Protein AF-U1GTX8-F1 (afdb_monomer_lite)

Secondary structure (DSSP, 8-state):
----TT--GGG--EEEE--GGGS--SHHHHHHTT--HHHHHHHHHSPEEEEEEEEETTEEEEEEEE-STT---EEEEEESS---EEEEETTTEEEEE------GGGS-STT------

Radius of gyration: 15.61 Å; chains: 1; bounding box: 31×35×35 Å

Structure (mmCIF, N/CA/C/O backbone):
data_AF-U1GTX8-F1
#
_entry.id   AF-U1GTX8-F1
#
loop_
_atom_site.group_PDB
_atom_site.id
_atom_site.type_symbol
_atom_site.label_atom_id
_atom_site.label_alt_id
_atom_site.label_comp_id
_atom_site.label_asym_id
_atom_site.label_entity_id
_atom_site.label_seq_id
_atom_site.pdbx_PDB_ins_code
_atom_site.Cartn_x
_atom_site.Cartn_y
_atom_site.Cartn_z
_atom_site.occupancy
_atom_site.B_iso_or_equiv
_atom_site.auth_seq_id
_atom_site.auth_comp_id
_atom_site.auth_asym_id
_atom_site.auth_atom_id
_atom_site.pdbx_PDB_model_num
ATOM 1 N N . MET A 1 1 ? -0.204 -7.385 -8.581 1.00 58.78 1 MET A N 1
ATOM 2 C CA . MET A 1 1 ? 0.911 -7.791 -7.685 1.00 58.78 1 MET A CA 1
ATOM 3 C C . MET A 1 1 ? 0.698 -9.250 -7.320 1.00 58.78 1 MET A C 1
ATOM 5 O O . MET A 1 1 ? -0.315 -9.536 -6.705 1.00 58.78 1 MET A O 1
ATOM 9 N N . SER A 1 2 ? 1.579 -10.163 -7.732 1.00 65.12 2 SER A N 1
ATOM 10 C CA . SER A 1 2 ? 1.487 -11.573 -7.323 1.00 65.12 2 SER A CA 1
ATOM 11 C C . SER A 1 2 ? 2.280 -11.767 -6.036 1.00 65.12 2 SER A C 1
ATOM 13 O O . SER A 1 2 ? 3.419 -11.304 -5.958 1.00 65.12 2 SER A O 1
ATOM 15 N N . ALA A 1 3 ? 1.698 -12.442 -5.050 1.00 72.56 3 ALA A N 1
ATOM 16 C CA . ALA A 1 3 ? 2.400 -12.855 -3.842 1.00 72.56 3 ALA A CA 1
ATOM 17 C C . ALA A 1 3 ? 2.693 -14.363 -3.878 1.00 72.56 3 ALA A C 1
ATOM 19 O O . ALA A 1 3 ? 1.917 -15.103 -4.483 1.00 72.56 3 ALA A O 1
ATOM 20 N N . PRO A 1 4 ? 3.803 -14.827 -3.276 1.00 77.25 4 PRO A N 1
ATOM 21 C CA . PRO A 1 4 ? 4.031 -16.253 -3.064 1.00 77.25 4 PRO A CA 1
ATOM 22 C C . PRO A 1 4 ? 2.885 -16.906 -2.264 1.00 77.25 4 PRO A C 1
ATOM 24 O O . PRO A 1 4 ? 2.313 -16.229 -1.404 1.00 77.25 4 PRO A O 1
ATOM 27 N N . PRO A 1 5 ? 2.552 -18.191 -2.492 1.00 81.31 5 PRO A N 1
ATOM 28 C CA . PRO A 1 5 ? 1.419 -18.861 -1.838 1.00 81.31 5 PRO A CA 1
ATOM 29 C C . PRO A 1 5 ? 1.470 -18.859 -0.303 1.00 81.31 5 PRO A C 1
ATOM 31 O O . PRO A 1 5 ? 0.437 -18.894 0.358 1.00 81.31 5 PRO A O 1
ATOM 34 N N . GLU A 1 6 ? 2.666 -18.803 0.281 1.00 84.56 6 GLU A N 1
ATOM 35 C CA . GLU A 1 6 ? 2.887 -18.760 1.727 1.00 84.56 6 GLU A CA 1
ATOM 36 C C . GLU A 1 6 ? 2.567 -17.397 2.367 1.00 84.56 6 GLU A C 1
ATOM 38 O O . GLU A 1 6 ? 2.497 -17.284 3.594 1.00 84.56 6 GLU A O 1
ATOM 43 N N . LYS A 1 7 ? 2.385 -16.341 1.564 1.00 83.31 7 LYS A N 1
ATOM 44 C CA . LYS A 1 7 ? 2.104 -14.993 2.060 1.00 83.31 7 LYS A CA 1
ATOM 45 C C . LYS A 1 7 ? 0.617 -14.825 2.347 1.00 83.31 7 LYS A C 1
ATOM 47 O O . LYS A 1 7 ? -0.214 -14.732 1.454 1.00 83.31 7 LYS A O 1
ATOM 52 N N . THR A 1 8 ? 0.299 -14.694 3.628 1.00 85.88 8 THR A N 1
ATOM 53 C CA . THR A 1 8 ? -1.030 -14.306 4.120 1.00 85.88 8 THR A CA 1
ATOM 54 C C . THR A 1 8 ? -1.089 -12.808 4.414 1.00 85.88 8 THR A C 1
ATOM 56 O O . THR A 1 8 ? -0.044 -12.184 4.623 1.00 85.88 8 THR A O 1
ATOM 59 N N . LEU A 1 9 ? -2.301 -12.252 4.555 1.00 84.12 9 LEU A N 1
ATOM 60 C CA . LEU A 1 9 ? -2.514 -10.867 5.004 1.00 84.12 9 LEU A CA 1
ATOM 61 C C . LEU A 1 9 ? -1.771 -10.535 6.311 1.00 84.12 9 LEU A C 1
ATOM 63 O O . LEU A 1 9 ? -1.298 -9.416 6.478 1.00 84.12 9 LEU A O 1
ATOM 67 N N . LYS A 1 10 ? -1.590 -11.510 7.213 1.00 85.38 10 LYS A N 1
ATOM 68 C CA . LYS A 1 10 ? -0.871 -11.349 8.492 1.00 85.38 10 LYS A CA 1
ATOM 69 C C . LYS A 1 10 ? 0.659 -11.433 8.369 1.00 85.38 10 LYS A C 1
ATOM 71 O O . LYS A 1 10 ? 1.358 -11.328 9.367 1.00 85.38 10 LYS A O 1
ATOM 76 N N . THR A 1 11 ? 1.179 -11.649 7.160 1.00 88.44 11 THR A N 1
ATOM 77 C CA . THR A 1 11 ? 2.614 -11.881 6.888 1.00 88.44 11 THR A CA 1
ATOM 78 C C . THR A 1 11 ? 3.127 -11.102 5.665 1.00 88.44 11 THR A C 1
ATOM 80 O O . THR A 1 11 ? 4.123 -11.479 5.036 1.00 88.44 11 THR A O 1
ATOM 83 N N . LEU A 1 12 ? 2.452 -10.006 5.307 1.00 89.06 12 LEU A N 1
ATOM 84 C CA . LEU A 1 12 ? 2.730 -9.189 4.119 1.00 89.06 12 LEU A CA 1
ATOM 85 C C . LEU A 1 12 ? 3.978 -8.307 4.227 1.00 89.06 12 LEU A C 1
ATOM 87 O O . LEU A 1 12 ? 4.386 -7.724 3.219 1.00 89.06 12 LEU A O 1
ATOM 91 N N . SER A 1 13 ? 4.606 -8.220 5.403 1.00 94.38 13 SER A N 1
ATOM 92 C CA . SER A 1 13 ? 5.874 -7.503 5.565 1.00 94.38 13 SER A CA 1
ATOM 93 C C . SER A 1 13 ? 6.899 -7.922 4.501 1.00 94.38 13 SER A C 1
ATOM 95 O O . SER A 1 13 ? 7.148 -9.117 4.284 1.00 94.38 13 SER A O 1
ATOM 97 N N . GLY A 1 14 ? 7.484 -6.932 3.824 1.00 93.38 14 GLY A N 1
ATOM 98 C CA . GLY A 1 14 ? 8.415 -7.157 2.721 1.00 93.38 14 GLY A CA 1
ATOM 99 C C . GLY A 1 14 ? 8.514 -5.995 1.735 1.00 93.38 14 GLY A C 1
ATOM 100 O O . GLY A 1 14 ? 7.827 -4.979 1.857 1.00 93.38 14 GLY A O 1
ATOM 101 N N . ASN A 1 15 ? 9.388 -6.171 0.744 1.00 93.50 15 ASN A N 1
ATOM 102 C CA . ASN A 1 15 ? 9.514 -5.279 -0.404 1.00 93.50 15 ASN A CA 1
ATOM 103 C C . ASN A 1 15 ? 8.881 -5.949 -1.618 1.00 93.50 15 ASN A C 1
ATOM 105 O O . ASN A 1 15 ? 9.168 -7.105 -1.922 1.00 93.50 15 ASN A O 1
ATOM 109 N N . TRP A 1 16 ? 8.051 -5.200 -2.323 1.00 92.44 16 TRP A N 1
ATOM 110 C CA . TRP A 1 16 ? 7.230 -5.686 -3.411 1.00 92.44 16 TRP A CA 1
ATOM 111 C C . TRP A 1 16 ? 7.441 -4.800 -4.624 1.00 92.44 16 TRP A C 1
ATOM 113 O O . TRP A 1 16 ? 7.471 -3.578 -4.508 1.00 92.44 16 TRP A O 1
ATOM 123 N N . LYS A 1 17 ? 7.567 -5.410 -5.797 1.00 91.56 17 LYS A N 1
ATOM 124 C CA . LYS A 1 17 ? 7.683 -4.698 -7.068 1.00 91.56 17 LYS A CA 1
ATOM 125 C C . LYS A 1 17 ? 6.500 -5.063 -7.947 1.00 91.56 17 LYS A C 1
ATOM 127 O O . LYS A 1 17 ? 6.203 -6.246 -8.115 1.00 91.56 17 LYS A O 1
ATOM 132 N N . LEU A 1 18 ? 5.857 -4.058 -8.537 1.00 89.50 18 LEU A N 1
ATOM 133 C CA . LEU A 1 18 ? 4.770 -4.282 -9.481 1.00 89.50 18 LEU A CA 1
ATOM 134 C C . LEU A 1 18 ? 5.280 -5.034 -10.711 1.00 89.50 18 LEU A C 1
ATOM 136 O O . LEU A 1 18 ? 6.150 -4.549 -11.438 1.00 89.50 18 LEU A O 1
ATOM 140 N N . ASN A 1 19 ? 4.709 -6.214 -10.955 1.00 88.69 19 ASN A N 1
ATOM 141 C CA . ASN A 1 19 ? 4.927 -6.941 -12.195 1.00 88.69 19 ASN A CA 1
ATOM 142 C C . ASN A 1 19 ? 3.975 -6.415 -13.277 1.00 88.69 19 ASN A C 1
ATOM 144 O O . ASN A 1 19 ? 2.810 -6.807 -13.329 1.00 88.69 19 ASN A O 1
ATOM 148 N N . LYS A 1 20 ? 4.493 -5.547 -14.148 1.00 83.44 20 LYS A N 1
ATOM 149 C CA . LYS A 1 20 ? 3.719 -4.933 -15.232 1.00 83.44 20 LYS A CA 1
ATOM 150 C C . LYS A 1 20 ? 3.224 -5.919 -16.283 1.00 83.44 20 LYS A C 1
ATOM 152 O O . LYS A 1 20 ? 2.203 -5.651 -16.890 1.00 83.44 20 LYS A O 1
ATOM 157 N N . SER A 1 21 ? 3.914 -7.040 -16.507 1.00 86.12 21 SER A N 1
ATOM 158 C CA . SER A 1 21 ? 3.461 -8.016 -17.507 1.00 86.12 21 SER A CA 1
ATOM 159 C C . SER A 1 21 ? 2.240 -8.811 -17.045 1.00 86.12 21 SER A C 1
ATOM 161 O O . SER A 1 21 ? 1.604 -9.463 -17.860 1.00 86.12 21 SER A O 1
ATOM 163 N N . LEU A 1 22 ? 1.946 -8.787 -15.741 1.00 87.19 22 LEU A N 1
ATOM 164 C CA . LEU A 1 22 ? 0.801 -9.450 -15.112 1.00 87.19 22 LEU A CA 1
ATOM 165 C C . LEU A 1 22 ? -0.169 -8.433 -14.488 1.00 87.19 22 LEU A C 1
ATOM 167 O O . LEU A 1 22 ? -0.881 -8.764 -13.543 1.00 87.19 22 LEU A O 1
ATOM 171 N N . SER A 1 23 ? -0.121 -7.174 -14.924 1.00 84.50 23 SER A N 1
ATOM 172 C CA . SER A 1 23 ? -0.996 -6.112 -14.424 1.00 84.50 23 SER A CA 1
ATOM 173 C C . SER A 1 23 ? -1.656 -5.407 -15.599 1.00 84.50 23 SER A C 1
ATOM 175 O O . SER A 1 23 ? -1.000 -5.164 -16.610 1.00 84.50 23 SER A O 1
ATOM 177 N N . ASP A 1 24 ? -2.923 -5.043 -15.435 1.00 87.56 24 ASP A N 1
ATOM 178 C CA . ASP A 1 24 ? -3.637 -4.225 -16.410 1.00 87.56 24 ASP A CA 1
ATOM 179 C C . ASP A 1 24 ? -3.138 -2.773 -16.402 1.00 87.56 24 ASP A C 1
ATOM 181 O O . ASP A 1 24 ? -2.482 -2.312 -15.459 1.00 87.56 24 ASP A O 1
ATOM 185 N N . ASP A 1 25 ? -3.455 -2.035 -17.468 1.00 85.81 25 ASP A N 1
ATOM 186 C CA . ASP A 1 25 ? -3.164 -0.605 -17.543 1.00 85.81 25 ASP A CA 1
ATOM 187 C C . ASP A 1 25 ? -4.012 0.167 -16.522 1.00 85.81 25 ASP A C 1
ATOM 189 O O . ASP A 1 25 ? -5.240 0.117 -16.537 1.00 85.81 25 ASP A O 1
ATOM 193 N N . ILE A 1 26 ? -3.344 0.917 -15.644 1.00 86.75 26 ILE A N 1
ATOM 194 C CA . ILE A 1 26 ? -3.982 1.737 -14.608 1.00 86.75 26 ILE A CA 1
ATOM 195 C C . ILE A 1 26 ? -4.523 3.066 -15.165 1.00 86.75 26 ILE A C 1
ATOM 197 O O . ILE A 1 26 ? -5.322 3.739 -14.513 1.00 86.75 26 ILE A O 1
ATOM 201 N N . SER A 1 27 ? -4.112 3.458 -16.379 1.00 88.12 27 SER A N 1
ATOM 202 C CA . SER A 1 27 ? -4.472 4.744 -16.990 1.00 88.12 27 SER A CA 1
ATOM 203 C C . SER A 1 27 ? -5.985 5.018 -17.039 1.00 88.12 27 SER A C 1
ATOM 205 O O . SER A 1 27 ? -6.362 6.138 -16.689 1.00 88.12 27 SER A O 1
ATOM 207 N N . PRO A 1 28 ? -6.867 4.063 -17.412 1.00 91.69 28 PRO A N 1
ATOM 208 C CA . PRO A 1 28 ? -8.314 4.298 -17.441 1.00 91.69 28 PRO A CA 1
ATOM 209 C C . PRO A 1 28 ? -8.896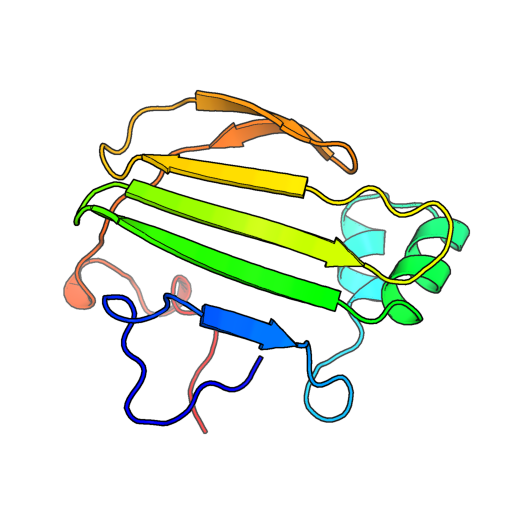 4.625 -16.060 1.00 91.69 28 PRO A C 1
ATOM 211 O O . PRO A 1 28 ? -9.734 5.513 -15.937 1.00 91.69 28 PRO A O 1
ATOM 214 N N . VAL A 1 29 ? -8.412 3.966 -15.002 1.00 89.00 29 VAL A N 1
ATOM 215 C CA . VAL A 1 29 ? -8.852 4.234 -13.621 1.00 89.00 29 VAL A CA 1
ATOM 216 C C . VAL A 1 29 ? -8.423 5.636 -13.183 1.00 89.00 29 VAL A C 1
ATOM 218 O O . VAL A 1 29 ? -9.225 6.388 -12.637 1.00 89.00 29 VAL A O 1
ATOM 221 N N . LEU A 1 30 ? -7.182 6.027 -13.482 1.00 87.50 30 LEU A N 1
ATOM 222 C CA . LEU A 1 30 ? -6.677 7.367 -13.166 1.00 87.50 30 LEU A CA 1
ATOM 223 C C . LEU A 1 30 ? -7.413 8.466 -13.947 1.00 87.50 30 LEU A C 1
ATOM 225 O O . LEU A 1 30 ? -7.608 9.567 -13.439 1.00 87.50 30 LEU A O 1
ATOM 229 N N . GLU A 1 31 ? -7.829 8.184 -15.182 1.00 90.19 31 GLU A N 1
ATOM 230 C CA . GLU A 1 31 ? -8.646 9.101 -15.978 1.00 90.19 31 GLU A CA 1
ATOM 231 C C . GLU A 1 31 ? -10.015 9.344 -15.344 1.00 90.19 31 GLU A C 1
ATOM 233 O O . GLU A 1 31 ? -10.417 10.500 -15.217 1.00 90.19 31 GLU A O 1
ATOM 238 N N . LEU A 1 32 ? -10.681 8.285 -14.871 1.00 91.12 32 LEU A N 1
ATOM 239 C CA . LEU A 1 32 ? -11.937 8.399 -14.120 1.00 91.12 32 LEU A CA 1
ATOM 240 C C . LEU A 1 32 ? -11.776 9.234 -12.841 1.00 91.12 32 LEU A C 1
ATOM 242 O O . LEU A 1 32 ? -12.707 9.925 -12.437 1.00 91.12 32 LEU A O 1
ATOM 246 N N . GLN A 1 33 ? -10.591 9.211 -12.229 1.00 85.19 33 GLN A N 1
ATOM 247 C CA . GLN A 1 33 ? -10.252 10.007 -11.045 1.00 85.19 33 GLN A CA 1
ATOM 248 C C . GLN A 1 33 ? -9.807 11.447 -11.372 1.00 85.19 33 GLN A C 1
ATOM 250 O O . GLN A 1 33 ? -9.417 12.188 -10.473 1.00 85.19 33 GLN A O 1
ATOM 255 N N . GLY A 1 34 ? -9.850 11.867 -12.641 1.00 86.38 34 GLY A N 1
ATOM 256 C CA . GLY A 1 34 ? -9.501 13.230 -13.055 1.00 86.38 34 GLY A CA 1
ATOM 257 C C . GLY A 1 34 ? -7.996 13.512 -13.141 1.00 86.38 34 GLY A C 1
ATOM 258 O O . GLY A 1 34 ? -7.590 14.663 -13.302 1.00 86.38 34 GLY A O 1
ATOM 259 N N . VAL A 1 35 ? -7.143 12.486 -13.072 1.00 84.94 35 VAL A N 1
ATOM 260 C CA . VAL A 1 35 ? -5.687 12.639 -13.208 1.00 84.94 35 VAL A CA 1
ATOM 261 C C . VAL A 1 35 ? -5.348 13.002 -14.651 1.00 84.94 35 VAL A C 1
ATOM 263 O O . VAL A 1 35 ? -5.745 12.299 -15.574 1.00 84.94 35 VAL A O 1
ATOM 266 N N . ASN A 1 36 ? -4.585 14.073 -14.882 1.00 87.06 36 ASN A N 1
ATOM 267 C CA . ASN A 1 36 ? -4.271 14.538 -16.239 1.00 87.06 36 ASN A CA 1
ATOM 268 C C . ASN A 1 36 ? -3.418 13.537 -17.051 1.00 87.06 36 ASN A C 1
ATOM 270 O O . ASN A 1 36 ? -2.603 12.791 -16.508 1.00 87.06 36 ASN A O 1
ATOM 274 N N . THR A 1 37 ? -3.549 13.567 -18.380 1.00 89.06 37 THR A N 1
ATOM 275 C CA . THR A 1 37 ? -2.930 12.595 -19.301 1.00 89.06 37 THR A CA 1
ATOM 276 C C . THR A 1 37 ? -1.405 12.499 -19.199 1.00 89.06 37 THR A C 1
ATOM 278 O O . THR A 1 37 ? -0.854 11.415 -19.396 1.00 89.06 37 THR A O 1
ATOM 281 N N . LEU A 1 38 ? -0.704 13.600 -18.900 1.00 87.31 38 LEU A N 1
ATOM 282 C CA . LEU A 1 38 ? 0.754 13.585 -18.751 1.00 87.31 38 LEU A CA 1
ATOM 283 C C . LEU A 1 38 ? 1.164 12.767 -17.522 1.00 87.31 38 LEU A C 1
ATOM 285 O O . LEU A 1 38 ? 2.019 11.886 -17.627 1.00 87.31 38 LEU A O 1
ATOM 289 N N . LEU A 1 39 ? 0.512 13.015 -16.385 1.00 84.25 39 LEU A N 1
ATOM 290 C CA . LEU A 1 39 ? 0.765 12.285 -15.148 1.00 84.25 39 LEU A CA 1
ATOM 291 C C . LEU A 1 39 ? 0.368 10.808 -15.277 1.00 84.25 39 LEU A C 1
ATOM 293 O O . LEU A 1 39 ? 1.126 9.942 -14.848 1.00 84.25 39 LEU A O 1
ATOM 297 N N . ARG A 1 40 ? -0.743 10.498 -15.965 1.00 87.50 40 ARG A N 1
ATOM 298 C CA . ARG A 1 40 ? -1.134 9.105 -16.261 1.00 87.50 40 ARG A CA 1
ATOM 299 C C . ARG A 1 40 ? -0.050 8.362 -17.041 1.00 87.50 40 ARG A C 1
ATOM 301 O O . ARG A 1 40 ? 0.377 7.294 -16.620 1.00 87.50 40 ARG A O 1
ATOM 308 N N . LYS A 1 41 ? 0.473 8.952 -18.124 1.00 87.56 41 LYS A N 1
ATOM 309 C CA . LYS A 1 41 ? 1.572 8.354 -18.907 1.00 87.56 41 LYS A CA 1
ATOM 310 C C . LYS A 1 41 ? 2.829 8.130 -18.065 1.00 87.56 41 LYS A C 1
ATOM 312 O O . LYS A 1 41 ? 3.468 7.088 -18.197 1.00 87.56 41 LYS A O 1
ATOM 317 N N . ALA A 1 42 ? 3.174 9.084 -17.198 1.00 86.06 42 ALA A N 1
ATOM 318 C CA . ALA A 1 42 ? 4.310 8.943 -16.293 1.00 86.06 42 ALA A CA 1
ATOM 319 C C . ALA A 1 42 ? 4.110 7.776 -15.309 1.00 86.06 42 ALA A C 1
ATOM 321 O O . ALA A 1 42 ? 5.014 6.954 -15.159 1.00 86.06 42 ALA A O 1
ATOM 322 N N . ILE A 1 43 ? 2.927 7.661 -14.691 1.00 83.38 43 ILE A N 1
ATOM 323 C CA . ILE A 1 43 ? 2.584 6.572 -13.761 1.00 83.38 43 ILE A CA 1
ATOM 324 C C . ILE A 1 43 ? 2.641 5.216 -14.472 1.00 83.38 43 ILE A C 1
ATOM 326 O O . ILE A 1 43 ? 3.302 4.296 -13.988 1.00 83.38 43 ILE A O 1
ATOM 330 N N . SER A 1 44 ? 2.046 5.102 -15.659 1.00 84.81 44 SER A N 1
ATOM 331 C CA . SER A 1 44 ? 2.034 3.852 -16.431 1.00 84.81 44 SER A CA 1
ATOM 332 C C . SER A 1 44 ? 3.438 3.428 -16.876 1.00 84.81 44 SER A C 1
ATOM 334 O O . SER A 1 44 ? 3.745 2.235 -16.942 1.00 84.81 44 SER A O 1
ATOM 336 N N . ALA A 1 45 ? 4.350 4.381 -17.093 1.00 85.44 45 ALA A N 1
ATOM 337 C CA . ALA A 1 45 ? 5.761 4.113 -17.373 1.00 85.44 45 ALA A CA 1
ATOM 338 C C . ALA A 1 45 ? 6.596 3.796 -16.111 1.00 85.44 45 ALA A C 1
ATOM 340 O O . ALA A 1 45 ? 7.577 3.054 -16.198 1.00 85.44 45 ALA A O 1
ATOM 341 N N . ALA A 1 46 ? 6.188 4.248 -14.922 1.00 86.25 46 ALA A N 1
ATOM 342 C CA . ALA A 1 46 ? 6.957 4.123 -13.680 1.00 86.25 46 ALA A CA 1
ATOM 343 C C . ALA A 1 46 ? 7.090 2.682 -13.169 1.00 86.25 46 ALA A C 1
ATOM 345 O 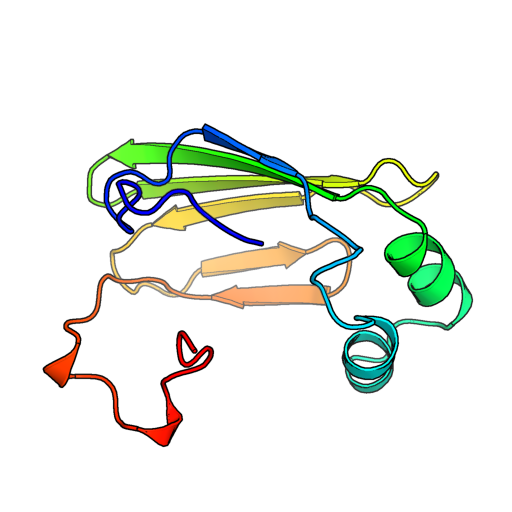O . ALA A 1 46 ? 6.134 1.912 -13.221 1.00 86.25 46 ALA A O 1
ATOM 346 N N . SER A 1 47 ? 8.246 2.303 -12.615 1.00 87.38 47 SER A N 1
ATOM 347 C CA . SER A 1 47 ? 8.326 1.078 -11.807 1.00 87.38 47 SER A CA 1
ATOM 348 C C . SER A 1 47 ? 7.845 1.383 -10.394 1.00 87.38 47 SER A C 1
ATOM 350 O O . SER A 1 47 ? 8.459 2.198 -9.706 1.00 87.38 47 SER A O 1
ATOM 352 N N . VAL A 1 48 ? 6.764 0.729 -9.973 1.00 88.62 48 VAL A N 1
ATOM 353 C CA . VAL A 1 48 ? 6.170 0.903 -8.643 1.00 88.62 48 VAL A CA 1
ATOM 354 C C . VAL A 1 48 ? 6.740 -0.134 -7.681 1.00 88.62 48 VAL A C 1
ATOM 356 O O . VAL A 1 48 ? 6.781 -1.328 -7.997 1.00 88.62 48 VAL A O 1
ATOM 359 N N . HIS A 1 49 ? 7.159 0.327 -6.507 1.00 91.81 49 HIS A N 1
ATOM 360 C CA . HIS A 1 49 ? 7.610 -0.510 -5.404 1.00 91.81 49 HIS A CA 1
ATOM 361 C C . HIS A 1 49 ? 6.812 -0.180 -4.145 1.00 91.81 49 HIS A C 1
ATOM 363 O O . HIS A 1 49 ? 6.595 0.994 -3.842 1.00 91.81 49 HIS A O 1
ATOM 369 N N . LEU A 1 50 ? 6.429 -1.211 -3.397 1.00 93.31 50 LEU A N 1
ATOM 370 C CA . LEU A 1 50 ? 5.849 -1.087 -2.066 1.00 93.31 50 LEU A CA 1
ATOM 371 C C . LEU A 1 50 ? 6.804 -1.675 -1.036 1.00 93.31 50 LEU A C 1
ATOM 373 O O . LEU A 1 50 ? 7.330 -2.770 -1.221 1.00 93.31 50 LEU A O 1
ATOM 377 N N . ARG A 1 51 ? 6.967 -0.989 0.087 1.00 95.25 51 ARG A N 1
ATOM 378 C CA . ARG A 1 51 ? 7.533 -1.554 1.307 1.00 95.25 51 ARG A CA 1
ATOM 379 C C . ARG A 1 51 ? 6.429 -1.621 2.348 1.00 95.25 51 ARG A C 1
ATOM 381 O O . ARG A 1 51 ? 5.952 -0.586 2.804 1.00 95.25 51 ARG A O 1
ATOM 388 N N . ILE A 1 52 ? 6.044 -2.836 2.714 1.00 95.50 52 ILE A N 1
ATOM 389 C CA . ILE A 1 52 ? 5.023 -3.091 3.729 1.00 95.50 52 ILE A CA 1
ATOM 390 C C . ILE A 1 52 ? 5.730 -3.448 5.035 1.00 95.50 52 ILE A C 1
ATOM 392 O O . ILE A 1 52 ? 6.614 -4.308 5.042 1.00 95.50 52 ILE A O 1
ATOM 396 N N . SER A 1 53 ? 5.334 -2.797 6.127 1.00 96.38 53 SER A N 1
ATOM 397 C CA . SER A 1 53 ? 5.808 -3.086 7.484 1.00 96.38 53 SER A CA 1
ATOM 398 C C . SER A 1 53 ? 4.612 -3.280 8.410 1.00 96.38 53 SER A C 1
ATOM 400 O O . SER A 1 53 ? 3.862 -2.343 8.657 1.00 96.38 53 SER A O 1
ATOM 402 N N . GLN A 1 54 ? 4.424 -4.492 8.923 1.00 94.81 54 GLN A N 1
ATOM 403 C CA . GLN A 1 54 ? 3.424 -4.778 9.954 1.00 94.81 54 GLN A CA 1
ATOM 404 C C . GLN A 1 54 ? 4.082 -4.546 11.314 1.00 94.81 54 GLN A C 1
ATOM 406 O O . GLN A 1 54 ? 4.841 -5.389 11.786 1.00 94.81 54 GLN A O 1
ATOM 411 N N . VAL A 1 55 ? 3.872 -3.355 11.878 1.00 94.56 55 VAL A N 1
ATOM 412 C CA . VAL A 1 55 ? 4.520 -2.909 13.123 1.00 94.56 55 VAL A CA 1
ATOM 413 C C . VAL A 1 55 ? 3.952 -3.671 14.321 1.00 94.56 55 VAL A C 1
ATOM 415 O O . VAL A 1 55 ? 4.685 -4.034 15.237 1.00 94.56 55 VAL A O 1
ATOM 418 N N . SER A 1 56 ? 2.649 -3.951 14.288 1.00 93.94 56 SER A N 1
ATOM 419 C CA . SER A 1 56 ? 1.936 -4.790 15.252 1.00 93.94 56 SER A CA 1
ATOM 420 C C . SER A 1 56 ? 0.749 -5.485 14.572 1.00 93.94 56 SER A C 1
ATOM 422 O O . SER A 1 56 ? 0.506 -5.280 13.382 1.00 93.94 56 SER A O 1
ATOM 424 N N . GLU A 1 57 ? -0.034 -6.278 15.313 1.00 90.44 57 GLU A N 1
ATOM 425 C CA . GLU A 1 57 ? -1.281 -6.866 14.788 1.00 90.44 57 GLU A CA 1
ATOM 426 C C . GLU A 1 57 ? -2.304 -5.815 14.324 1.00 90.44 57 GLU A C 1
ATOM 428 O O . GLU A 1 57 ? -3.133 -6.111 13.461 1.00 90.44 57 GLU A O 1
ATOM 433 N N . ASN A 1 58 ? -2.223 -4.592 14.863 1.00 94.19 58 ASN A N 1
ATOM 434 C CA . ASN A 1 58 ? -3.187 -3.514 14.635 1.00 94.19 58 ASN A CA 1
ATOM 435 C C . ASN A 1 58 ? -2.596 -2.312 13.884 1.00 94.19 58 ASN A C 1
ATOM 437 O O . ASN A 1 58 ? -3.250 -1.273 13.792 1.00 94.19 58 ASN A O 1
ATOM 441 N N . GLU A 1 59 ? -1.375 -2.425 13.360 1.00 95.25 59 GLU A N 1
ATOM 442 C CA . GLU A 1 59 ? -0.694 -1.318 12.691 1.00 95.25 59 GLU A CA 1
ATOM 443 C C . GLU A 1 59 ? 0.126 -1.792 11.490 1.00 95.25 59 GLU A C 1
ATOM 445 O O . GLU A 1 59 ? 1.044 -2.610 11.615 1.00 95.25 59 GLU A O 1
ATOM 450 N N . ILE A 1 60 ? -0.193 -1.238 10.320 1.00 96.19 60 ILE A N 1
ATOM 451 C CA . ILE A 1 60 ? 0.464 -1.548 9.050 1.00 96.19 60 ILE A CA 1
ATOM 452 C C . ILE A 1 60 ? 0.919 -0.251 8.398 1.00 96.19 60 ILE A C 1
ATOM 454 O O . ILE A 1 60 ? 0.135 0.674 8.211 1.00 96.19 60 ILE A O 1
ATOM 458 N N . HIS A 1 61 ? 2.186 -0.186 8.009 1.00 95.19 61 HIS A N 1
ATOM 459 C CA . HIS A 1 61 ? 2.734 0.915 7.226 1.00 95.19 61 HIS A CA 1
ATOM 460 C C . HIS A 1 61 ? 2.994 0.449 5.801 1.00 95.19 61 HIS A C 1
ATOM 462 O O . HIS A 1 61 ? 3.585 -0.615 5.589 1.00 95.19 61 HIS A O 1
ATOM 468 N N . ILE A 1 62 ? 2.592 1.260 4.828 1.00 94.50 62 ILE A N 1
ATOM 469 C CA . ILE A 1 62 ? 2.853 1.022 3.410 1.00 94.50 62 ILE A CA 1
ATOM 470 C C . ILE A 1 62 ? 3.566 2.247 2.856 1.00 94.50 62 ILE A C 1
ATOM 472 O O . ILE A 1 62 ? 3.008 3.338 2.811 1.00 94.50 62 ILE A O 1
ATOM 476 N N . ALA A 1 63 ? 4.811 2.063 2.431 1.00 93.38 63 ALA A N 1
ATOM 477 C CA . ALA A 1 63 ? 5.551 3.080 1.700 1.00 93.38 63 ALA A CA 1
ATOM 478 C C . ALA A 1 63 ? 5.571 2.717 0.215 1.00 93.38 63 ALA A C 1
ATOM 480 O O . ALA A 1 63 ? 6.108 1.674 -0.164 1.00 93.38 63 ALA A O 1
ATOM 481 N N . GLN A 1 64 ? 5.002 3.580 -0.621 1.00 90.81 64 GLN A N 1
ATOM 482 C CA . GLN A 1 64 ? 5.019 3.456 -2.069 1.00 90.81 64 GLN A CA 1
ATOM 483 C C . GLN A 1 64 ? 6.070 4.383 -2.670 1.00 90.81 64 GLN A C 1
ATOM 485 O O . GLN A 1 64 ? 6.152 5.568 -2.353 1.00 90.81 64 GLN A O 1
ATOM 490 N N . THR A 1 65 ? 6.846 3.847 -3.605 1.00 88.94 65 THR A N 1
ATOM 491 C CA . THR A 1 65 ? 7.782 4.624 -4.420 1.00 88.94 65 THR A CA 1
ATOM 492 C C . THR A 1 65 ? 7.596 4.287 -5.891 1.00 88.94 65 THR A C 1
ATOM 494 O O . THR A 1 65 ? 7.279 3.153 -6.253 1.00 88.94 65 THR A O 1
ATOM 497 N N . ALA A 1 66 ? 7.800 5.279 -6.749 1.00 84.81 66 ALA A N 1
ATOM 498 C CA . ALA A 1 66 ? 7.718 5.138 -8.191 1.00 84.81 66 ALA A CA 1
ATOM 499 C C . ALA A 1 66 ? 8.992 5.708 -8.819 1.00 84.81 66 ALA A C 1
ATOM 501 O O . ALA A 1 66 ? 9.456 6.776 -8.435 1.00 84.81 66 ALA A O 1
ATOM 502 N N . THR A 1 67 ? 9.581 4.997 -9.780 1.00 77.62 67 THR A N 1
ATOM 503 C CA . THR A 1 67 ? 10.867 5.400 -10.380 1.00 77.62 67 THR A CA 1
ATOM 504 C C . THR A 1 67 ? 10.737 6.392 -11.540 1.00 77.62 67 THR A C 1
ATOM 506 O O . THR A 1 67 ? 11.726 6.645 -12.223 1.00 77.62 67 THR A O 1
ATOM 509 N N . ALA A 1 68 ? 9.542 6.916 -11.829 1.00 69.38 68 ALA A N 1
ATOM 510 C CA . ALA A 1 68 ? 9.382 7.936 -12.864 1.00 69.38 68 ALA A CA 1
ATOM 511 C C . ALA A 1 68 ? 9.586 9.335 -12.276 1.00 69.38 68 ALA A C 1
ATOM 513 O O . ALA A 1 68 ? 9.108 9.645 -11.185 1.00 69.38 68 ALA A O 1
ATOM 514 N N . ALA A 1 69 ? 10.305 10.174 -13.023 1.00 62.31 69 ALA A N 1
ATOM 515 C CA . ALA A 1 69 ? 10.631 11.532 -12.616 1.00 62.31 69 ALA A CA 1
ATOM 516 C C . ALA A 1 69 ? 9.365 12.328 -12.258 1.00 62.31 69 ALA A C 1
ATOM 518 O O . ALA A 1 69 ? 8.405 12.361 -13.027 1.00 62.31 69 ALA A O 1
ATOM 519 N N . GLY A 1 70 ? 9.382 12.974 -11.090 1.00 67.62 70 GLY A N 1
ATOM 520 C CA . GLY A 1 70 ? 8.304 13.853 -10.634 1.00 67.62 70 GLY A CA 1
ATOM 521 C C . GLY A 1 70 ? 7.105 13.158 -9.985 1.00 67.62 70 GLY A C 1
ATOM 522 O O . GLY A 1 70 ? 6.178 13.857 -9.591 1.00 67.62 70 GLY A O 1
ATOM 523 N N . ILE A 1 71 ? 7.108 11.828 -9.834 1.00 74.25 71 ILE A N 1
ATOM 524 C CA . ILE A 1 71 ? 6.065 11.119 -9.080 1.00 74.25 71 ILE A CA 1
ATOM 525 C C . ILE A 1 71 ? 6.477 11.061 -7.601 1.00 74.25 71 ILE A C 1
ATOM 527 O O . ILE A 1 71 ? 7.447 10.367 -7.279 1.00 74.25 71 ILE A O 1
ATOM 531 N N . PRO A 1 72 ? 5.787 11.775 -6.690 1.00 75.00 72 PRO A N 1
ATOM 532 C CA . PRO A 1 72 ? 6.092 11.695 -5.268 1.00 75.00 72 PRO A CA 1
ATOM 533 C C . PRO A 1 72 ? 5.788 10.288 -4.744 1.00 75.00 72 PRO A C 1
ATOM 535 O O . PRO A 1 72 ? 4.792 9.665 -5.113 1.00 75.00 72 PRO A O 1
ATOM 538 N N . GLY A 1 73 ? 6.661 9.780 -3.875 1.00 83.50 73 GLY A N 1
ATOM 539 C CA . GLY A 1 73 ? 6.330 8.613 -3.066 1.00 83.50 73 GLY A CA 1
ATOM 540 C C . GLY A 1 73 ? 5.273 8.970 -2.022 1.00 83.50 73 GLY A C 1
ATOM 541 O O . GLY A 1 73 ? 5.148 10.130 -1.627 1.00 83.50 73 GLY A O 1
ATOM 542 N N . THR A 1 74 ? 4.543 7.969 -1.550 1.00 87.25 74 THR A N 1
ATOM 543 C CA . THR A 1 74 ? 3.564 8.125 -0.470 1.00 87.25 74 THR A CA 1
ATOM 544 C C . THR A 1 74 ? 3.905 7.177 0.666 1.00 87.25 74 THR A C 1
ATOM 546 O O . THR A 1 74 ? 4.486 6.111 0.459 1.00 87.25 74 THR A O 1
ATOM 549 N N . THR A 1 75 ? 3.598 7.586 1.893 1.00 89.75 75 THR A N 1
ATOM 550 C CA . THR A 1 75 ? 3.627 6.695 3.053 1.00 89.75 75 THR A CA 1
ATOM 551 C C . THR A 1 75 ? 2.274 6.761 3.720 1.00 89.75 75 THR A C 1
ATOM 553 O O . THR A 1 75 ? 1.816 7.841 4.082 1.00 89.75 75 THR A O 1
ATOM 556 N N . GLU A 1 76 ? 1.658 5.604 3.893 1.00 90.81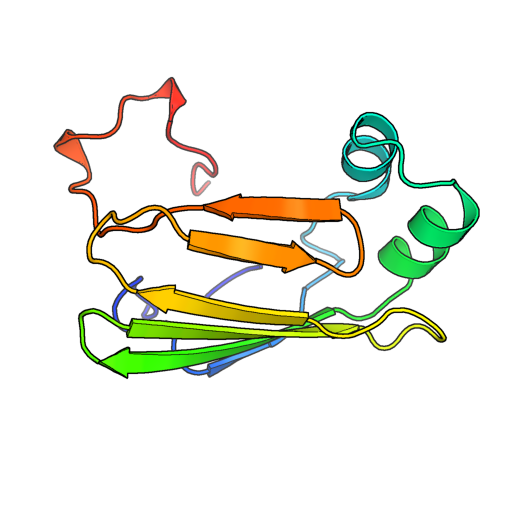 76 GLU A N 1
ATOM 557 C CA . GLU A 1 76 ? 0.372 5.458 4.551 1.00 90.81 76 GLU A CA 1
ATOM 558 C C . GLU A 1 76 ? 0.541 4.636 5.825 1.00 90.81 76 GLU A C 1
ATOM 560 O O . GLU A 1 76 ? 1.277 3.643 5.858 1.00 90.81 76 GLU A O 1
ATOM 565 N N . GLN A 1 77 ? -0.152 5.062 6.878 1.00 93.38 77 GLN A N 1
ATOM 566 C CA . GLN A 1 77 ? -0.198 4.375 8.162 1.00 93.38 77 GLN A CA 1
ATOM 567 C C . GLN A 1 77 ? -1.634 3.943 8.434 1.00 93.38 77 GLN A C 1
ATOM 569 O O . GLN A 1 77 ? -2.533 4.768 8.599 1.00 93.38 77 GLN A O 1
ATOM 574 N N . TYR A 1 78 ? -1.835 2.635 8.487 1.00 94.00 78 TYR A N 1
ATOM 575 C CA . TYR A 1 78 ? -3.118 2.008 8.741 1.00 94.00 78 TYR A CA 1
ATOM 576 C C . TYR A 1 78 ? -3.164 1.532 10.186 1.00 94.00 78 TYR A C 1
ATOM 578 O O . TYR A 1 78 ? -2.551 0.523 10.539 1.00 94.00 78 TYR A O 1
ATOM 586 N N . ILE A 1 79 ? -3.912 2.265 11.011 1.00 96.38 79 ILE A N 1
ATOM 587 C CA . ILE A 1 79 ? -4.281 1.840 12.362 1.00 96.38 79 ILE A CA 1
ATOM 588 C C . ILE A 1 79 ? -5.617 1.105 12.264 1.00 96.38 79 ILE A C 1
ATOM 590 O O . ILE A 1 79 ? -6.600 1.636 11.741 1.00 96.38 79 ILE A O 1
ATOM 594 N N . LEU A 1 80 ? -5.651 -0.143 12.719 1.00 95.25 80 LEU A N 1
ATOM 595 C CA . LEU A 1 80 ? -6.748 -1.077 12.455 1.00 95.25 80 LEU A CA 1
ATOM 596 C C . LEU A 1 80 ? -7.863 -1.015 13.515 1.00 95.25 80 LEU A C 1
ATOM 598 O O . LEU A 1 80 ? -8.431 -2.035 13.891 1.00 95.25 80 LEU A O 1
ATOM 602 N N . ASP A 1 81 ? -8.176 0.190 13.991 1.00 95.88 81 ASP A N 1
ATOM 603 C CA . ASP A 1 81 ? -9.180 0.476 15.030 1.00 95.88 81 ASP A CA 1
ATOM 604 C C . ASP A 1 81 ? -10.511 1.015 14.475 1.00 95.88 81 ASP A C 1
ATOM 606 O O . ASP A 1 81 ? -11.401 1.421 15.225 1.00 95.88 81 ASP A O 1
ATOM 610 N N . TYR A 1 82 ? -10.637 1.046 13.146 1.00 96.12 82 TYR A N 1
ATOM 611 C CA . TYR A 1 82 ? -11.795 1.544 12.410 1.00 96.12 82 TYR A CA 1
ATOM 612 C C . TYR A 1 82 ? -12.174 3.013 12.679 1.00 96.12 82 TYR A C 1
ATOM 614 O O . TYR A 1 82 ? -13.297 3.432 12.379 1.00 96.12 82 TYR A O 1
ATOM 622 N N . GLN A 1 83 ? -11.239 3.823 13.183 1.00 97.19 83 GLN A N 1
ATOM 623 C CA . GLN A 1 83 ? -11.435 5.261 13.369 1.00 97.19 83 GLN A CA 1
ATOM 624 C C . GLN A 1 83 ? -11.099 6.042 12.097 1.00 97.19 83 GLN A C 1
ATOM 626 O O . GLN A 1 83 ? -10.117 5.757 11.405 1.00 97.19 83 GLN A O 1
ATOM 631 N N . TRP A 1 84 ? -11.915 7.056 11.799 1.00 96.00 84 TRP A N 1
ATOM 632 C CA . TRP A 1 84 ? -11.681 7.955 10.673 1.00 96.00 84 TRP A CA 1
ATOM 633 C C . TRP A 1 84 ? -10.463 8.841 10.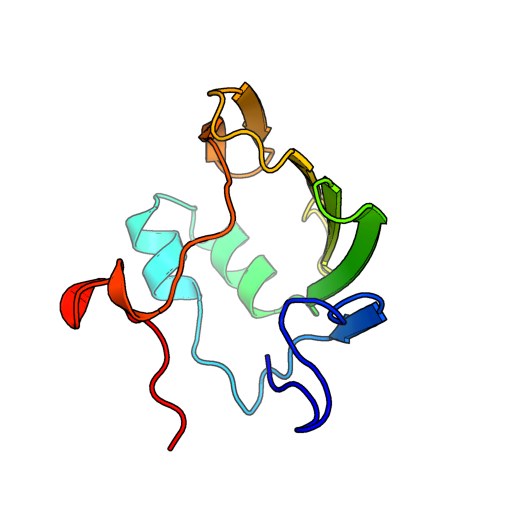913 1.00 96.00 84 TRP A C 1
ATOM 635 O O . TRP A 1 84 ? -10.362 9.504 11.943 1.00 96.00 84 TRP A O 1
ATOM 645 N N . ARG A 1 85 ? -9.578 8.904 9.923 1.00 94.31 85 ARG A N 1
ATOM 646 C CA . ARG A 1 85 ? -8.390 9.757 9.914 1.00 94.31 85 ARG A CA 1
ATOM 647 C C . ARG A 1 85 ? -8.298 10.505 8.599 1.00 94.31 85 ARG A C 1
ATOM 649 O O . ARG A 1 85 ? -8.641 9.963 7.550 1.00 94.31 85 ARG A O 1
ATOM 656 N N . GLU A 1 86 ? -7.860 11.750 8.683 1.00 94.38 86 GLU A N 1
ATOM 657 C CA . GLU A 1 86 ? -7.628 12.611 7.527 1.00 94.38 86 GLU A CA 1
ATOM 658 C C . GLU A 1 86 ? -6.162 12.525 7.117 1.00 94.38 86 GLU A C 1
ATOM 660 O O . GLU A 1 86 ? -5.274 12.422 7.965 1.00 94.38 86 GLU A O 1
ATOM 665 N N . ASN A 1 87 ? -5.916 12.547 5.814 1.00 88.31 87 ASN A N 1
ATOM 666 C CA . ASN A 1 87 ? -4.580 12.599 5.243 1.00 88.31 87 ASN A CA 1
ATOM 667 C C . ASN A 1 87 ? -4.593 13.524 4.022 1.00 88.31 87 ASN A C 1
ATOM 669 O O . ASN A 1 87 ? -5.622 13.672 3.364 1.00 88.31 87 ASN A O 1
ATOM 673 N N . ASN A 1 88 ? -3.458 14.149 3.720 1.00 88.00 88 ASN A N 1
ATOM 674 C CA . ASN A 1 88 ? -3.292 14.907 2.486 1.00 88.00 88 ASN A CA 1
ATOM 675 C C . ASN A 1 88 ? -2.420 14.097 1.527 1.00 88.00 88 ASN A C 1
ATOM 677 O O . ASN A 1 88 ? -1.198 14.049 1.678 1.00 88.00 88 ASN A O 1
ATOM 681 N N . ASP A 1 89 ? -3.063 13.441 0.569 1.00 84.25 89 ASP A N 1
ATOM 682 C CA . ASP A 1 89 ? -2.401 12.625 -0.433 1.00 84.25 89 ASP A CA 1
ATOM 683 C C . ASP A 1 89 ? -1.865 13.497 -1.589 1.00 84.25 89 ASP A C 1
ATOM 685 O O . ASP A 1 89 ? -2.580 14.370 -2.089 1.00 84.25 89 ASP A O 1
ATOM 689 N N . PRO A 1 90 ? -0.625 13.277 -2.059 1.00 77.12 90 PRO A N 1
ATOM 690 C CA . PRO A 1 90 ? -0.050 14.054 -3.157 1.00 77.12 90 PRO A CA 1
ATOM 691 C C . PRO A 1 90 ? -0.787 13.956 -4.503 1.00 77.12 90 PRO A C 1
ATOM 693 O O . PRO A 1 90 ? -0.614 14.840 -5.340 1.00 77.12 90 PRO A O 1
ATOM 696 N N . PHE A 1 91 ? -1.568 12.898 -4.739 1.00 74.31 91 PHE A N 1
ATOM 697 C CA . PHE A 1 91 ? -2.325 12.681 -5.976 1.00 74.31 91 PHE A CA 1
ATOM 698 C C . PHE A 1 91 ? -3.793 13.067 -5.825 1.00 74.31 91 PHE A C 1
ATOM 700 O O . PHE A 1 91 ? -4.362 13.661 -6.740 1.00 74.31 91 PHE A O 1
ATOM 707 N N . PHE A 1 92 ? -4.395 12.733 -4.683 1.00 77.19 92 PHE A N 1
ATOM 708 C CA . PHE A 1 92 ? -5.836 12.872 -4.461 1.00 77.19 92 PHE A CA 1
ATOM 709 C C . PHE A 1 92 ? -6.224 14.068 -3.578 1.00 77.19 92 PHE A C 1
ATOM 711 O O . PHE A 1 92 ? -7.407 14.385 -3.469 1.00 77.19 92 PHE A O 1
ATOM 718 N N . GLY A 1 93 ? -5.257 14.767 -2.977 1.00 84.44 93 GLY A N 1
ATOM 719 C CA . GLY A 1 93 ? -5.510 15.881 -2.064 1.00 84.44 93 GLY A CA 1
ATOM 720 C C . GLY A 1 93 ? -6.026 15.409 -0.704 1.00 84.44 93 GLY A C 1
ATOM 721 O O . GLY A 1 93 ? -5.575 14.393 -0.176 1.00 84.44 93 GLY A O 1
ATOM 722 N N . GLN A 1 94 ? -6.969 16.143 -0.106 1.00 90.44 94 GLN A N 1
ATOM 723 C CA . GLN A 1 94 ? -7.554 15.740 1.175 1.00 90.44 94 GLN A CA 1
ATOM 724 C C . GLN A 1 94 ? -8.382 14.464 1.027 1.00 90.44 94 GLN A C 1
ATOM 726 O O . GLN A 1 94 ? -9.397 14.436 0.333 1.00 90.44 94 GLN A O 1
ATOM 731 N N . ILE A 1 95 ? -7.974 13.433 1.757 1.00 89.31 95 ILE A N 1
ATOM 732 C CA . ILE A 1 95 ? -8.666 12.155 1.852 1.00 89.31 95 ILE A CA 1
ATOM 733 C C . ILE A 1 95 ? -9.023 11.855 3.306 1.00 89.31 95 ILE A C 1
ATOM 735 O O . ILE A 1 95 ? -8.399 12.354 4.246 1.00 89.31 95 ILE A O 1
ATOM 739 N N . LYS A 1 96 ? -10.025 10.994 3.495 1.00 93.88 96 LYS A N 1
ATOM 740 C CA . LYS A 1 96 ? -10.418 10.478 4.805 1.00 93.88 96 LYS A CA 1
ATOM 741 C C . LYS A 1 96 ? -10.613 8.972 4.720 1.00 93.88 96 LYS A C 1
ATOM 743 O O . LYS A 1 96 ? -11.337 8.493 3.853 1.00 93.88 96 LYS A O 1
ATOM 748 N N . GLY A 1 97 ? -9.970 8.231 5.616 1.00 92.88 97 GLY A N 1
ATOM 749 C CA . GLY A 1 97 ? -9.962 6.770 5.602 1.00 92.88 97 GLY A CA 1
ATOM 750 C C . GLY A 1 97 ? -10.086 6.168 6.996 1.00 92.88 97 GLY A C 1
ATOM 751 O O . GLY A 1 97 ? -9.853 6.836 8.002 1.00 92.88 97 GLY A O 1
ATOM 752 N N . ARG A 1 98 ? -10.474 4.895 7.049 1.00 94.62 98 ARG A N 1
ATOM 753 C CA . ARG A 1 98 ? -10.447 4.052 8.249 1.00 94.62 98 ARG A CA 1
ATOM 754 C C . ARG A 1 98 ? -10.167 2.615 7.837 1.00 94.62 98 ARG A C 1
ATOM 756 O O . ARG A 1 98 ? -10.566 2.197 6.754 1.00 94.62 98 ARG A O 1
ATOM 763 N N . SER A 1 99 ? -9.533 1.857 8.715 1.00 94.44 99 SER A N 1
ATOM 764 C CA . SER A 1 99 ? -9.100 0.489 8.432 1.00 94.44 99 SER A CA 1
ATOM 765 C C . SER A 1 99 ? -9.423 -0.440 9.594 1.00 94.44 99 SER A C 1
ATOM 767 O O . SER A 1 99 ? -9.390 -0.020 10.748 1.00 94.44 99 SER A O 1
ATOM 769 N N . ARG A 1 100 ? -9.754 -1.698 9.289 1.00 93.44 100 ARG A N 1
ATOM 770 C CA . ARG A 1 100 ? -9.913 -2.794 10.256 1.00 93.44 100 ARG A CA 1
ATOM 771 C C . ARG A 1 100 ? -9.647 -4.131 9.576 1.00 93.44 100 ARG A C 1
ATOM 773 O O . ARG A 1 100 ? -9.794 -4.232 8.359 1.00 93.44 100 ARG A O 1
ATOM 780 N N . TRP A 1 101 ? -9.342 -5.156 10.363 1.00 90.50 101 TRP A N 1
ATOM 781 C CA . TRP A 1 101 ? -9.530 -6.531 9.908 1.00 90.50 101 TRP A CA 1
ATOM 782 C C . TRP A 1 101 ? -11.028 -6.836 9.790 1.00 90.50 101 TRP A C 1
ATOM 784 O O . TRP A 1 101 ? -11.834 -6.367 10.598 1.00 90.50 101 TRP A O 1
ATOM 794 N N . ILE A 1 102 ? -11.394 -7.610 8.775 1.00 88.25 102 ILE A N 1
ATOM 795 C CA . ILE A 1 102 ? -12.760 -8.071 8.537 1.00 88.25 102 ILE A CA 1
ATOM 796 C C . ILE A 1 102 ? -12.724 -9.576 8.292 1.00 88.25 102 ILE A C 1
ATOM 798 O O . ILE A 1 102 ? -11.821 -10.061 7.602 1.00 88.25 102 ILE A O 1
ATOM 802 N N . ASP A 1 103 ? -13.653 -10.318 8.894 1.00 85.50 103 ASP A N 1
ATOM 803 C CA . ASP A 1 103 ? -13.778 -11.741 8.602 1.00 85.50 103 ASP A CA 1
ATOM 804 C C . ASP A 1 103 ? -14.304 -11.946 7.175 1.00 85.50 103 ASP A C 1
ATOM 806 O O . ASP A 1 103 ? -15.101 -11.158 6.664 1.00 85.50 103 ASP A O 1
ATOM 810 N N . ARG A 1 104 ? -13.875 -13.031 6.522 1.00 80.56 104 ARG A N 1
ATOM 811 C CA . ARG A 1 104 ? -14.331 -13.402 5.174 1.00 80.56 104 ARG A CA 1
ATOM 812 C C . ARG A 1 104 ? -15.861 -13.470 5.087 1.00 80.56 104 ARG A C 1
ATOM 814 O O . ARG A 1 104 ? -16.399 -13.145 4.035 1.00 80.56 104 ARG A O 1
ATOM 821 N N . SER A 1 105 ? -16.528 -13.909 6.155 1.00 84.75 105 SER A N 1
ATOM 822 C CA . SER A 1 105 ? -17.987 -14.050 6.241 1.00 84.75 105 SER A CA 1
ATOM 823 C C . SER A 1 105 ? -18.741 -12.723 6.365 1.00 84.75 105 SER A C 1
ATOM 825 O O . SER A 1 105 ? -19.941 -12.686 6.109 1.00 84.75 105 SER A O 1
ATOM 827 N N . GLU A 1 106 ? -18.056 -11.636 6.727 1.00 82.44 106 GLU A N 1
ATOM 828 C CA . GLU A 1 106 ? -18.641 -10.294 6.828 1.00 82.44 106 GLU A CA 1
ATOM 829 C C . GLU A 1 106 ? -18.622 -9.529 5.489 1.00 82.44 106 GLU A C 1
ATOM 831 O O . GLU A 1 106 ? -19.150 -8.419 5.422 1.00 82.44 106 GLU A O 1
ATOM 836 N N . VAL A 1 107 ? -17.996 -10.080 4.441 1.00 80.44 107 VAL A N 1
ATOM 837 C CA . VAL A 1 107 ? -17.881 -9.455 3.112 1.00 80.44 107 VAL A CA 1
ATOM 838 C C . VAL A 1 107 ? -18.807 -10.176 2.135 1.00 80.44 107 VAL A C 1
ATOM 840 O O . VAL A 1 107 ? -18.714 -11.394 1.977 1.00 80.44 107 VAL A O 1
ATOM 843 N N . ASP A 1 108 ? -19.692 -9.427 1.480 1.00 77.69 108 ASP A N 1
ATOM 844 C CA . ASP A 1 108 ? -20.553 -9.934 0.411 1.00 77.69 108 ASP A CA 1
ATOM 845 C C . ASP A 1 108 ? -19.755 -10.256 -0.866 1.00 77.69 108 ASP A C 1
ATOM 847 O O . ASP A 1 108 ? -18.579 -9.916 -1.008 1.00 77.69 108 ASP A O 1
ATOM 851 N N . GLU A 1 109 ? -20.377 -10.971 -1.808 1.00 66.12 109 GLU A N 1
ATOM 852 C CA . GLU A 1 109 ? -19.696 -11.357 -3.051 1.00 66.12 109 GLU A CA 1
ATOM 853 C C . GLU A 1 109 ? -19.292 -10.148 -3.908 1.00 66.12 109 GLU A C 1
ATOM 855 O O . GLU A 1 109 ? -18.279 -10.204 -4.603 1.00 66.12 109 GLU A O 1
ATOM 860 N N . GLU A 1 110 ? -20.032 -9.041 -3.806 1.00 63.53 110 GLU A N 1
ATOM 861 C CA . GLU A 1 110 ? -19.743 -7.783 -4.502 1.00 63.53 110 GLU A CA 1
ATOM 862 C C . GLU A 1 110 ? -18.538 -7.035 -3.906 1.00 63.53 110 GLU A C 1
ATOM 864 O O . GLU A 1 110 ? -17.796 -6.379 -4.637 1.00 63.53 110 GLU A O 1
ATOM 869 N N . GLY A 1 111 ? -18.286 -7.165 -2.599 1.00 54.84 111 GLY A N 1
ATOM 870 C CA . GLY A 1 111 ? -17.133 -6.578 -1.915 1.00 54.84 111 GLY A CA 1
ATOM 871 C C . GLY A 1 111 ? -15.803 -7.303 -2.156 1.00 54.84 111 GLY A C 1
ATOM 872 O O . GLY A 1 111 ? -14.755 -6.841 -1.692 1.00 54.84 111 GLY A O 1
ATOM 873 N N . LEU A 1 112 ? -15.809 -8.432 -2.872 1.00 58.28 112 LEU A N 1
ATOM 874 C CA . LEU A 1 112 ? -14.614 -9.220 -3.178 1.00 58.28 112 LEU A CA 1
ATOM 875 C C . LEU A 1 112 ? -14.027 -8.839 -4.536 1.00 58.28 112 LEU A C 1
ATOM 877 O O . LEU A 1 112 ? -14.437 -9.338 -5.582 1.00 58.28 112 LEU A O 1
ATOM 881 N N . PHE A 1 113 ? -12.974 -8.030 -4.518 1.00 53.50 113 PHE A N 1
ATOM 882 C CA . PHE A 1 113 ? -12.164 -7.779 -5.707 1.00 53.50 113 PHE A CA 1
ATOM 883 C C . PHE A 1 113 ? -10.972 -8.746 -5.761 1.00 53.50 113 PHE A C 1
ATOM 885 O O . PHE A 1 113 ? -10.191 -8.829 -4.815 1.00 53.50 113 PHE A O 1
ATOM 892 N N . GLY A 1 114 ? -10.816 -9.455 -6.887 1.00 50.72 114 GLY A N 1
ATOM 893 C CA . GLY A 1 114 ? -9.705 -10.383 -7.140 1.00 50.72 114 GLY A CA 1
ATOM 894 C C . GLY A 1 114 ? -10.051 -11.844 -6.850 1.00 50.72 114 GLY A C 1
ATOM 895 O O . GLY A 1 114 ? -9.647 -12.402 -5.833 1.00 50.72 114 GLY A O 1
ATOM 896 N N . GLN A 1 115 ? -10.779 -1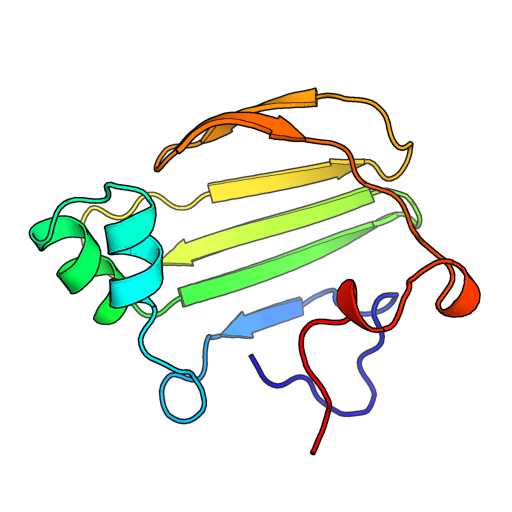2.485 -7.766 1.00 37.31 115 GLN A N 1
ATOM 897 C CA . GLN A 1 115 ? -10.889 -13.944 -7.788 1.00 37.31 115 GLN A CA 1
ATOM 898 C C . GLN A 1 115 ? -9.530 -14.512 -8.222 1.00 37.31 115 GLN A C 1
ATOM 900 O O . GLN A 1 115 ? -9.025 -14.163 -9.290 1.00 37.31 115 GLN A O 1
ATOM 905 N N . ALA A 1 116 ? -8.918 -15.346 -7.381 1.00 38.66 116 ALA A N 1
ATOM 906 C CA . ALA A 1 116 ? -7.773 -16.147 -7.791 1.00 38.66 116 ALA A CA 1
ATOM 907 C C . ALA A 1 116 ? -8.270 -17.185 -8.807 1.00 38.66 116 ALA A C 1
ATOM 909 O O . ALA A 1 116 ? -9.037 -18.077 -8.441 1.00 38.66 116 ALA A O 1
ATOM 910 N N . GLY A 1 117 ? -7.894 -17.003 -10.073 1.00 36.03 117 GLY A N 1
ATOM 911 C CA . GLY A 1 117 ? -7.962 -18.056 -11.087 1.00 36.03 117 GLY A CA 1
ATOM 912 C C . GLY A 1 117 ? -6.881 -19.104 -10.876 1.00 36.03 117 GLY A C 1
ATOM 913 O O . GLY A 1 117 ? -5.834 -18.757 -10.279 1.00 36.03 117 GLY A O 1
#

Organism: Endocarpon pusillum (strain Z07020 / HMAS-L-300199) (NCBI:txid126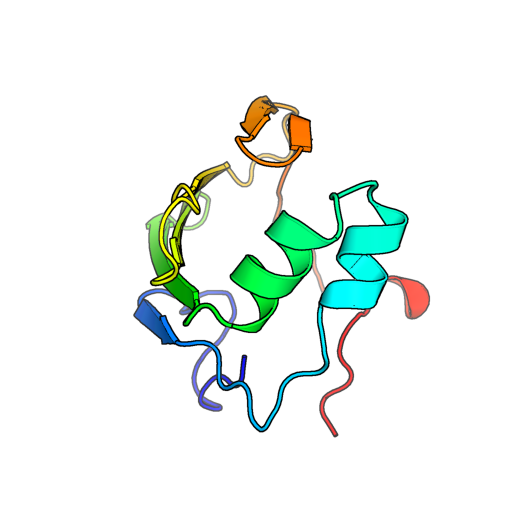3415)

InterPro domains:
  IPR012674 Calycin [G3DSA:2.40.128.20] (9-88)
  IPR053037 Pericyclase pydY-like [PTHR38115] (1-110)

Foldseek 3Di:
DDDDPPDDPQRPADKDKDDLVPDDQCLVVVVVLVNDPVVSVQQSPWTKMWGWDCPDPQKIKIWIDTPGPPDDIDIDIAGAPQDWDWDQDPSNGIDIDHHHDDDPVRDDPVNDDDDDD

pLDDT: mean 84.45, std 12.41, range [36.03, 97.19]

Sequence (117 aa):
MSAPPEKTLKTLSGNWKLNKSLSDDISPVLELQGVNTLLRKAISAASVHLRISQVSENEIHIAQTATAAGIPGTTEQYILDYQWRENNDPFFGQIKGRSRWIDRSEVDEEGLFGQAG